Protein AF-A0A1E3YD93-F1 (afdb_monomer_lite)

Radius of gyration: 18.52 Å; chains: 1; bounding box: 40×26×54 Å

Sequence (93 aa):
MRTITTASGTPIE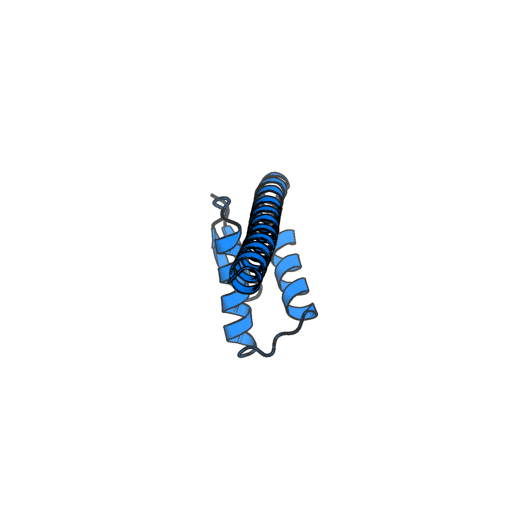LDGDVLAVLEAISRDLMRRHALDYGFEEVAREFQYVIDQLDETDLRTYLKESLFMSFNRFENERMTTLVRRVIRTTESER

pLDDT: mean 92.28, std 7.23, range [55.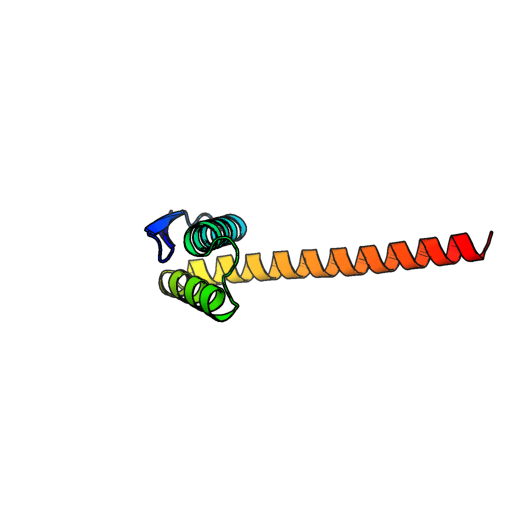59, 97.56]

Secondary structure (DSSP, 8-state):
-EEEE-TT--EEEESS-HHHHHHHHHHHHHHHHTT---HHHHHHHHHHHHTT--HHHHHHHHHHHHHHHHHHHHHHHHHHHHHHHHHHHHHT-

Structure (mmCIF, N/CA/C/O backbone):
data_AF-A0A1E3YD93-F1
#
_entry.id   AF-A0A1E3YD93-F1
#
loop_
_atom_site.group_PDB
_atom_site.id
_atom_site.type_symbol
_atom_site.label_atom_id
_atom_site.label_alt_id
_atom_site.label_comp_id
_atom_site.label_asym_id
_atom_site.label_entity_id
_atom_site.label_seq_id
_atom_site.pdbx_PDB_ins_code
_atom_site.Cartn_x
_atom_site.Cartn_y
_atom_site.Cartn_z
_atom_site.occupancy
_atom_site.B_iso_or_equiv
_atom_site.auth_seq_id
_atom_site.auth_comp_id
_atom_site.auth_asym_id
_atom_site.auth_atom_id
_atom_site.pdbx_PDB_model_num
ATOM 1 N N . MET A 1 1 ? 5.470 -4.365 20.882 1.00 74.19 1 MET A N 1
ATOM 2 C CA . MET A 1 1 ? 5.077 -4.318 19.461 1.00 74.19 1 MET A CA 1
ATOM 3 C C . MET A 1 1 ? 3.565 -4.332 19.406 1.00 74.19 1 MET A C 1
ATOM 5 O O . MET A 1 1 ? 2.962 -5.021 20.224 1.00 74.19 1 MET A O 1
ATOM 9 N N . ARG A 1 2 ? 2.965 -3.495 18.559 1.00 90.31 2 ARG A N 1
ATOM 10 C CA . ARG A 1 2 ? 1.509 -3.451 18.370 1.00 90.31 2 ARG A CA 1
ATOM 11 C C . ARG A 1 2 ? 1.101 -4.573 17.414 1.00 90.31 2 ARG A C 1
ATOM 13 O O . ARG A 1 2 ? 1.919 -5.028 16.620 1.00 90.31 2 ARG A O 1
ATOM 20 N N . THR A 1 3 ? -0.151 -4.998 17.484 1.00 95.50 3 THR A N 1
ATOM 21 C CA . THR A 1 3 ? -0.712 -6.012 16.587 1.00 95.50 3 THR A CA 1
ATOM 22 C C . THR A 1 3 ? -2.012 -5.472 16.023 1.00 95.50 3 THR A C 1
ATOM 24 O O . THR A 1 3 ? -2.823 -4.923 16.769 1.00 95.50 3 THR A O 1
ATOM 27 N N . ILE A 1 4 ? -2.195 -5.626 14.719 1.00 96.44 4 ILE A N 1
ATOM 28 C CA . ILE A 1 4 ? -3.442 -5.314 14.017 1.00 96.44 4 ILE A CA 1
ATOM 29 C C . ILE A 1 4 ? -4.003 -6.589 13.399 1.00 96.44 4 ILE A C 1
ATOM 31 O O . ILE A 1 4 ? -3.398 -7.659 13.494 1.00 96.44 4 ILE A O 1
ATOM 35 N N . THR A 1 5 ? -5.155 -6.481 12.753 1.00 97.50 5 THR A N 1
ATOM 36 C CA . THR A 1 5 ? -5.780 -7.614 12.072 1.00 97.50 5 THR A CA 1
ATOM 37 C C . THR A 1 5 ? -6.202 -7.259 10.657 1.00 97.50 5 THR A C 1
ATOM 39 O O . THR A 1 5 ? -6.490 -6.102 10.356 1.00 97.50 5 THR A O 1
ATOM 42 N N . THR A 1 6 ? -6.251 -8.257 9.781 1.00 96.62 6 THR A N 1
ATOM 43 C CA . THR A 1 6 ? -7.005 -8.174 8.524 1.00 96.62 6 THR A CA 1
ATOM 44 C C . THR A 1 6 ? -8.507 -8.247 8.804 1.00 96.62 6 THR A C 1
ATOM 46 O O . THR A 1 6 ? -8.927 -8.678 9.882 1.00 96.62 6 THR A O 1
ATOM 49 N N . ALA A 1 7 ? -9.347 -7.927 7.819 1.00 94.50 7 ALA A N 1
ATOM 50 C CA . ALA A 1 7 ? -10.800 -8.066 7.942 1.00 94.50 7 ALA A CA 1
ATOM 51 C C . ALA A 1 7 ? -11.239 -9.529 8.154 1.00 94.50 7 ALA A C 1
ATOM 53 O O . ALA A 1 7 ? -12.348 -9.792 8.616 1.00 94.50 7 ALA A O 1
ATOM 54 N N . SER A 1 8 ? -10.368 -10.494 7.831 1.00 93.38 8 SER A N 1
ATOM 55 C CA . SER A 1 8 ? -10.586 -11.925 8.088 1.00 93.38 8 SER A CA 1
ATOM 56 C C . SER A 1 8 ? -10.058 -12.388 9.455 1.00 93.38 8 SER A C 1
ATOM 58 O O . SER A 1 8 ? -10.132 -13.578 9.760 1.00 93.38 8 SER A O 1
ATOM 60 N N . GLY A 1 9 ? -9.524 -11.476 10.274 1.00 94.69 9 GLY A N 1
ATOM 61 C CA . GLY A 1 9 ? -9.020 -11.758 11.619 1.00 94.69 9 GLY A CA 1
ATOM 62 C C . GLY A 1 9 ? -7.598 -12.320 11.673 1.00 94.69 9 GLY A C 1
ATOM 63 O O . GLY A 1 9 ? -7.178 -12.794 12.728 1.00 94.69 9 GLY A O 1
ATOM 64 N N . THR A 1 10 ? -6.843 -12.290 10.571 1.00 95.94 10 THR A N 1
ATOM 65 C CA . THR A 1 10 ? -5.434 -12.708 10.573 1.00 95.94 10 THR A CA 1
ATOM 66 C C . THR A 1 10 ? -4.608 -11.655 11.316 1.00 95.94 10 THR A C 1
ATOM 68 O O . THR A 1 10 ? -4.661 -10.486 10.929 1.00 95.94 10 THR A O 1
ATOM 71 N N . PRO A 1 11 ? -3.863 -12.025 12.373 1.00 96.38 11 PRO A N 1
ATOM 72 C CA . PRO A 1 11 ? -3.043 -11.077 13.113 1.00 96.38 11 PRO A CA 1
ATOM 73 C C . PRO A 1 11 ? -1.810 -10.666 12.303 1.00 96.38 11 PRO A C 1
ATOM 75 O O . PRO A 1 11 ? -1.204 -11.491 11.619 1.00 96.38 11 PRO A O 1
ATOM 78 N N . ILE A 1 12 ? -1.426 -9.397 12.424 1.00 95.75 12 ILE A N 1
ATOM 79 C CA . ILE A 1 12 ? -0.218 -8.825 11.827 1.00 95.75 12 ILE A CA 1
ATOM 80 C C . ILE A 1 12 ? 0.545 -8.097 12.930 1.00 95.75 12 ILE A C 1
ATOM 82 O O . ILE A 1 12 ? 0.012 -7.183 13.567 1.00 95.75 12 ILE A O 1
ATOM 86 N N . GLU A 1 13 ? 1.784 -8.507 13.175 1.00 95.06 13 GLU A N 1
ATOM 87 C CA . GLU A 1 13 ? 2.676 -7.792 14.084 1.00 95.06 13 GLU A CA 1
ATOM 88 C C . GLU A 1 13 ? 3.215 -6.538 13.398 1.00 95.06 13 GLU A C 1
ATOM 90 O O . GLU A 1 13 ? 3.665 -6.592 12.258 1.00 95.06 13 GLU A O 1
ATO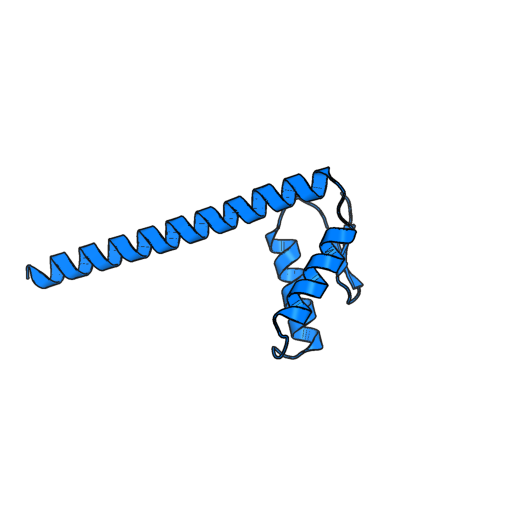M 95 N N . LEU A 1 14 ? 3.156 -5.398 14.089 1.00 94.12 14 LEU A N 1
ATOM 96 C CA . LEU A 1 14 ? 3.716 -4.152 13.587 1.00 94.12 14 LEU A CA 1
ATOM 97 C C . LEU A 1 14 ? 5.182 -4.033 14.017 1.00 94.12 14 LEU A C 1
ATOM 99 O O . LEU A 1 14 ? 5.483 -3.510 15.095 1.00 94.12 14 LEU A O 1
ATOM 103 N N . ASP A 1 15 ? 6.079 -4.540 13.179 1.00 92.69 15 ASP A N 1
ATOM 104 C CA . ASP A 1 15 ? 7.539 -4.495 13.345 1.00 92.69 15 ASP A CA 1
ATOM 105 C C . ASP A 1 15 ? 8.228 -3.485 12.407 1.00 92.69 15 ASP A C 1
ATOM 107 O O . ASP A 1 15 ? 9.429 -3.236 12.532 1.00 92.69 15 ASP A O 1
ATOM 111 N N . GLY A 1 16 ? 7.456 -2.856 11.519 1.00 90.88 16 GLY A N 1
ATOM 112 C CA . GLY A 1 16 ? 7.946 -1.931 10.505 1.00 90.88 16 GLY A CA 1
ATOM 113 C C . GLY A 1 16 ? 8.204 -2.588 9.150 1.00 90.88 16 GLY A C 1
ATOM 114 O O . GLY A 1 16 ? 8.614 -1.880 8.236 1.00 90.88 16 GLY A O 1
ATOM 115 N N . ASP A 1 17 ? 7.943 -3.886 8.976 1.00 92.00 17 ASP A N 1
ATOM 116 C CA . ASP A 1 17 ? 8.020 -4.549 7.676 1.00 92.00 17 ASP A CA 1
ATOM 117 C C . ASP A 1 17 ? 6.689 -4.438 6.918 1.00 92.00 17 ASP A C 1
ATOM 119 O O . ASP A 1 17 ? 5.704 -5.134 7.181 1.00 92.00 17 ASP A O 1
ATOM 123 N N . VAL A 1 18 ? 6.647 -3.542 5.931 1.00 94.31 18 VAL A N 1
ATOM 124 C CA . VAL A 1 18 ? 5.456 -3.370 5.087 1.00 94.31 18 VAL A CA 1
ATOM 125 C C . VAL A 1 18 ? 5.146 -4.624 4.259 1.00 94.31 18 VAL A C 1
ATOM 127 O O . VAL A 1 18 ? 3.988 -4.845 3.904 1.00 94.31 18 VAL A O 1
ATOM 130 N N . LEU A 1 19 ? 6.141 -5.469 3.963 1.00 94.81 19 LEU A N 1
ATOM 131 C CA . LEU A 1 19 ? 5.928 -6.690 3.193 1.00 94.81 19 LEU A CA 1
ATOM 132 C C . LEU A 1 19 ? 5.094 -7.700 3.983 1.00 94.81 19 LEU A C 1
ATOM 134 O O . LEU A 1 19 ? 4.173 -8.282 3.413 1.00 94.81 19 LEU A O 1
ATOM 138 N N . ALA A 1 20 ? 5.329 -7.834 5.290 1.00 93.69 20 ALA A N 1
ATOM 139 C CA . ALA A 1 20 ? 4.524 -8.688 6.163 1.00 93.69 20 ALA A CA 1
ATOM 140 C C . ALA A 1 20 ? 3.034 -8.293 6.142 1.00 93.69 20 ALA A C 1
ATOM 142 O O . ALA A 1 20 ? 2.151 -9.153 6.057 1.00 93.69 20 ALA A O 1
ATOM 143 N N . VAL A 1 21 ? 2.743 -6.985 6.125 1.00 94.81 21 VAL A N 1
ATOM 144 C CA . VAL A 1 21 ? 1.374 -6.457 5.982 1.00 94.81 21 VAL A CA 1
ATOM 145 C C . VAL A 1 21 ? 0.771 -6.853 4.628 1.00 94.81 21 VAL A C 1
ATOM 147 O O . VAL A 1 21 ? -0.353 -7.359 4.565 1.00 94.81 21 VAL A O 1
ATOM 150 N N . LEU A 1 22 ? 1.519 -6.659 3.536 1.00 95.19 22 LEU A N 1
ATOM 151 C CA . LEU A 1 22 ? 1.076 -6.998 2.178 1.00 95.19 22 LEU A CA 1
ATOM 152 C C . LEU A 1 22 ? 0.828 -8.502 2.003 1.00 95.19 22 LEU A C 1
ATOM 154 O O . LEU A 1 22 ? -0.150 -8.898 1.366 1.00 95.19 22 LEU A O 1
ATOM 158 N N . GLU A 1 23 ? 1.689 -9.343 2.571 1.00 95.19 23 GLU A N 1
ATOM 159 C CA . GLU A 1 23 ? 1.567 -10.798 2.510 1.00 95.19 23 GLU A CA 1
ATOM 160 C C . GLU A 1 23 ? 0.334 -11.304 3.256 1.00 95.19 23 GLU A C 1
ATOM 162 O O . GLU A 1 23 ? -0.375 -12.174 2.739 1.00 95.19 23 GLU A O 1
ATOM 167 N N . ALA A 1 24 ? 0.044 -10.746 4.435 1.00 95.44 24 ALA A N 1
ATOM 168 C CA . ALA A 1 24 ? -1.156 -11.081 5.194 1.00 95.44 24 ALA A CA 1
ATOM 169 C C . ALA A 1 24 ? -2.430 -10.731 4.405 1.00 95.44 24 ALA A C 1
ATOM 171 O O . ALA A 1 24 ? -3.297 -11.586 4.217 1.00 95.44 24 ALA A O 1
ATOM 172 N N . ILE A 1 25 ? -2.505 -9.513 3.858 1.00 94.56 25 ILE A N 1
ATOM 173 C CA . ILE A 1 25 ? -3.630 -9.060 3.022 1.00 94.56 25 ILE A CA 1
ATOM 174 C C . ILE A 1 25 ? -3.801 -9.958 1.789 1.00 94.56 25 ILE A C 1
ATOM 176 O O . ILE A 1 25 ? -4.898 -10.447 1.512 1.00 94.56 25 ILE A O 1
ATOM 180 N N . SER A 1 26 ? -2.709 -10.213 1.065 1.00 93.06 26 SER A N 1
ATOM 181 C CA . SER A 1 26 ? -2.699 -11.036 -0.148 1.00 93.06 26 SER A CA 1
ATOM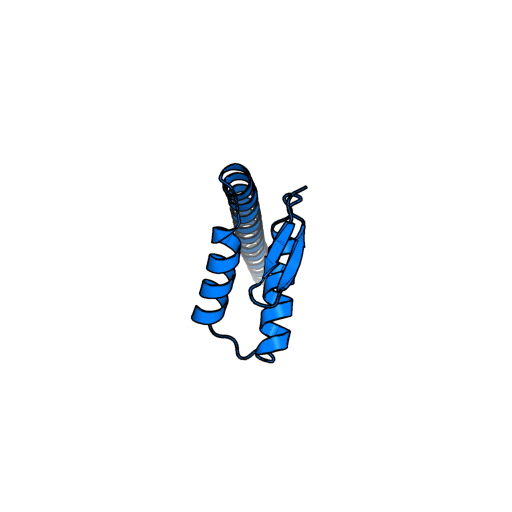 182 C C . SER A 1 26 ? -3.193 -12.458 0.128 1.00 93.06 26 SER A C 1
ATOM 184 O O . SER A 1 26 ? -4.096 -12.958 -0.549 1.00 93.06 26 SER A O 1
ATOM 186 N N . ARG A 1 27 ? -2.673 -13.093 1.185 1.00 93.56 27 ARG A N 1
ATOM 187 C CA . ARG A 1 27 ? -3.078 -14.440 1.605 1.00 93.56 27 ARG A CA 1
ATOM 188 C C . ARG A 1 27 ? -4.562 -14.500 1.961 1.00 93.56 27 ARG A C 1
ATOM 190 O O . ARG A 1 27 ? -5.225 -15.489 1.647 1.00 93.56 27 ARG A O 1
ATOM 197 N N . ASP A 1 28 ? -5.091 -13.470 2.603 1.00 93.62 28 ASP A N 1
ATOM 198 C CA . ASP A 1 28 ? -6.487 -13.429 3.043 1.00 93.62 28 ASP A CA 1
ATOM 199 C C . ASP A 1 28 ? -7.453 -13.217 1.887 1.00 93.62 28 ASP A C 1
ATOM 201 O O . ASP A 1 28 ? -8.499 -13.867 1.824 1.00 93.62 28 ASP A O 1
ATOM 205 N N . LEU A 1 29 ? -7.093 -12.350 0.945 1.00 92.50 29 LEU A N 1
ATOM 206 C CA . LEU A 1 29 ? -7.864 -12.143 -0.276 1.00 92.50 29 LEU A CA 1
ATOM 207 C C . LEU A 1 29 ? -7.856 -13.396 -1.161 1.00 92.50 29 LEU A C 1
ATOM 209 O O . LEU A 1 29 ? -8.914 -13.818 -1.633 1.00 92.50 29 LEU A O 1
ATOM 213 N N . MET A 1 30 ? -6.703 -14.058 -1.310 1.00 90.44 30 MET A N 1
ATOM 214 C CA . MET A 1 30 ? -6.610 -15.337 -2.024 1.00 90.44 30 MET A CA 1
ATOM 215 C C . MET A 1 30 ? -7.481 -16.420 -1.386 1.00 90.44 30 MET A C 1
ATOM 217 O O . MET A 1 30 ? -8.177 -17.137 -2.103 1.00 90.44 30 MET A O 1
ATOM 221 N N . ARG A 1 31 ? -7.482 -16.529 -0.050 1.00 89.06 31 ARG A N 1
ATOM 222 C CA . ARG A 1 31 ? -8.314 -17.509 0.667 1.00 89.06 31 ARG A CA 1
ATOM 223 C C . ARG A 1 31 ? -9.810 -17.255 0.496 1.00 89.06 31 ARG A C 1
ATOM 225 O O . ARG A 1 31 ? -10.564 -18.217 0.403 1.00 89.06 31 ARG A O 1
ATOM 232 N N . ARG A 1 32 ? -10.238 -15.990 0.463 1.00 85.31 32 ARG A N 1
ATOM 233 C CA . ARG A 1 32 ? -11.657 -15.622 0.337 1.00 85.31 32 ARG A CA 1
ATOM 234 C C . ARG A 1 32 ? -12.192 -15.732 -1.087 1.00 85.31 32 ARG A C 1
ATOM 236 O O . ARG A 1 32 ? -13.313 -16.193 -1.265 1.00 85.31 32 AR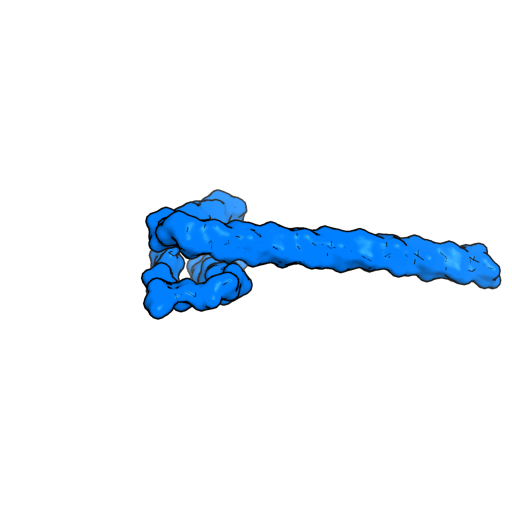G A O 1
ATOM 243 N N . HIS A 1 33 ? -11.405 -15.319 -2.081 1.00 81.25 33 HIS A N 1
ATOM 244 C CA . HIS A 1 33 ? -11.894 -15.132 -3.452 1.00 81.25 33 HIS A CA 1
ATOM 245 C C . HIS A 1 33 ? -11.217 -16.034 -4.490 1.00 81.25 33 HIS A C 1
ATOM 247 O O . HIS A 1 33 ? -11.484 -15.881 -5.673 1.00 81.25 33 HIS A O 1
ATOM 253 N N . ALA A 1 34 ? -10.329 -16.953 -4.092 1.00 78.44 34 ALA A N 1
ATOM 254 C CA . ALA A 1 34 ? -9.630 -17.860 -5.012 1.00 78.44 34 ALA A CA 1
ATOM 255 C C . ALA A 1 34 ? -8.987 -17.146 -6.228 1.00 78.44 34 ALA A C 1
ATOM 257 O O . ALA A 1 34 ? -8.969 -17.699 -7.323 1.00 78.44 34 ALA A O 1
ATOM 258 N N . LEU A 1 35 ? -8.430 -15.941 -6.006 1.00 74.38 35 LEU A N 1
ATOM 259 C CA . LEU A 1 35 ? -7.839 -15.011 -6.996 1.00 74.38 35 LEU A CA 1
ATOM 260 C C . LEU A 1 35 ? -8.819 -14.107 -7.773 1.00 74.38 35 LEU A C 1
ATOM 262 O O . LEU A 1 35 ? -8.360 -13.303 -8.577 1.00 74.38 35 LEU A O 1
ATOM 266 N N . ASP A 1 36 ? -10.123 -14.160 -7.497 1.00 79.88 36 ASP A N 1
ATOM 267 C CA . ASP A 1 36 ? -11.151 -13.333 -8.159 1.00 79.88 36 ASP A CA 1
ATOM 268 C C . ASP A 1 36 ? -11.483 -12.034 -7.392 1.00 79.88 36 ASP A C 1
ATOM 270 O O . ASP A 1 36 ? -12.608 -11.538 -7.404 1.00 79.88 36 ASP A O 1
ATOM 274 N N . TYR A 1 37 ? -10.516 -11.484 -6.647 1.00 84.75 37 TYR A N 1
ATOM 275 C CA . TYR A 1 37 ? -10.710 -10.222 -5.929 1.00 84.75 37 TYR A CA 1
ATOM 276 C C . TYR A 1 37 ? -10.359 -9.023 -6.817 1.00 84.75 37 TYR A C 1
ATOM 278 O O . TYR A 1 37 ? -9.300 -8.960 -7.443 1.00 84.75 37 TYR A O 1
ATOM 286 N N . GLY A 1 38 ? -11.263 -8.044 -6.850 1.00 89.69 38 GLY A N 1
ATOM 287 C CA . GLY A 1 38 ? -11.094 -6.810 -7.610 1.00 89.69 38 GLY A CA 1
ATOM 288 C C . GLY A 1 38 ? -10.364 -5.709 -6.839 1.00 89.69 38 GLY A C 1
ATOM 289 O O . GLY A 1 38 ? -10.088 -5.815 -5.644 1.00 89.69 38 GLY A O 1
ATOM 290 N N . PHE A 1 39 ? -10.109 -4.599 -7.532 1.00 90.88 39 PHE A N 1
ATOM 291 C CA . PHE A 1 39 ? -9.472 -3.409 -6.959 1.00 90.88 39 PHE A CA 1
ATOM 292 C C . PHE A 1 39 ? -10.193 -2.882 -5.707 1.00 90.88 39 PHE A C 1
ATOM 294 O O . PHE A 1 39 ? -9.539 -2.541 -4.726 1.00 90.88 39 PHE A O 1
ATOM 301 N N . GLU A 1 40 ? -11.529 -2.838 -5.718 1.00 92.06 40 GLU A N 1
ATOM 302 C CA . GLU A 1 40 ? -12.320 -2.328 -4.589 1.00 92.06 40 GLU A CA 1
ATOM 303 C C . GLU A 1 40 ? -12.149 -3.169 -3.319 1.00 92.06 40 GLU A C 1
ATOM 305 O O . GLU A 1 40 ? -12.072 -2.617 -2.223 1.00 92.06 40 GLU A O 1
ATOM 310 N N . GLU A 1 41 ? -12.052 -4.493 -3.460 1.00 91.69 41 GLU A N 1
ATOM 311 C CA . GLU A 1 41 ? -11.838 -5.417 -2.342 1.00 91.69 41 GLU A CA 1
ATOM 312 C C . GLU A 1 41 ? -10.472 -5.163 -1.696 1.00 91.69 41 GLU A C 1
ATOM 314 O O . GLU A 1 41 ? -10.358 -5.028 -0.478 1.00 91.69 41 GLU A O 1
ATOM 319 N N . VAL A 1 42 ? -9.442 -5.020 -2.537 1.00 94.12 42 VAL A N 1
ATOM 320 C CA . VAL A 1 42 ? -8.069 -4.722 -2.116 1.00 94.12 42 VAL A CA 1
ATOM 321 C C . VAL A 1 42 ? -8.006 -3.368 -1.410 1.00 94.12 42 VAL A C 1
ATOM 323 O O . VAL A 1 42 ? -7.432 -3.260 -0.329 1.00 94.12 42 VAL A O 1
ATOM 326 N N . ALA A 1 43 ? -8.619 -2.336 -1.996 1.00 95.19 43 ALA A N 1
ATOM 327 C CA . ALA A 1 43 ? -8.646 -0.994 -1.423 1.00 95.19 43 ALA A CA 1
ATOM 328 C C . ALA A 1 43 ? -9.352 -0.970 -0.059 1.00 95.19 43 ALA A C 1
ATOM 330 O O . ALA A 1 43 ? -8.862 -0.337 0.877 1.00 95.19 43 ALA A O 1
ATOM 331 N N . ARG A 1 44 ? -10.468 -1.698 0.076 1.00 95.62 44 ARG A N 1
ATOM 332 C CA . ARG A 1 44 ? -11.196 -1.826 1.344 1.00 95.62 44 ARG A CA 1
ATOM 333 C C . ARG A 1 44 ? -10.355 -2.521 2.411 1.00 95.62 44 ARG A C 1
ATOM 335 O O . ARG A 1 44 ? -10.357 -2.081 3.557 1.00 95.62 44 ARG A O 1
ATOM 342 N N . GLU A 1 45 ? -9.622 -3.568 2.038 1.00 96.06 45 GLU A N 1
ATOM 343 C CA . GLU A 1 45 ? -8.737 -4.285 2.958 1.00 96.06 45 GLU A CA 1
ATOM 344 C C . GLU A 1 45 ? -7.588 -3.395 3.451 1.00 96.06 45 GLU A C 1
ATOM 346 O O . GLU A 1 45 ? -7.297 -3.357 4.647 1.00 96.06 45 GLU A O 1
ATOM 351 N N . PHE A 1 46 ? -6.979 -2.615 2.553 1.00 96.06 46 PHE A N 1
ATOM 352 C CA . PHE A 1 46 ? -5.967 -1.635 2.940 1.00 96.06 46 PHE A CA 1
ATOM 353 C C . PHE A 1 46 ? -6.525 -0.564 3.869 1.00 96.06 46 PHE A C 1
ATOM 355 O O . PHE A 1 46 ? -5.889 -0.261 4.875 1.00 96.06 46 PHE A O 1
ATOM 362 N N . GLN A 1 47 ? -7.708 -0.019 3.571 1.00 97.19 47 GLN A N 1
ATOM 363 C CA . GLN A 1 47 ? -8.338 0.975 4.439 1.00 97.19 47 GLN A CA 1
ATOM 364 C C . GLN A 1 47 ? -8.596 0.402 5.838 1.00 97.19 47 GLN A C 1
ATOM 366 O O . GLN A 1 47 ? -8.248 1.040 6.826 1.00 97.19 47 GLN A O 1
ATOM 371 N N . TYR A 1 48 ? -9.108 -0.831 5.924 1.00 97.38 48 TYR A N 1
ATOM 372 C CA . TYR A 1 48 ? -9.339 -1.515 7.198 1.00 97.38 48 TYR A 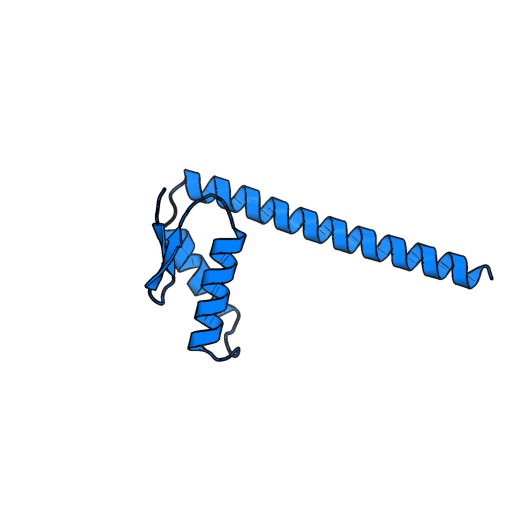CA 1
ATOM 373 C C . TYR A 1 48 ? -8.061 -1.648 8.038 1.00 97.38 48 TYR A C 1
ATOM 375 O O . TYR A 1 48 ? -8.079 -1.445 9.253 1.00 97.38 48 TYR A O 1
ATOM 383 N N . VAL A 1 49 ? -6.940 -1.981 7.399 1.00 96.38 49 VAL A N 1
ATOM 384 C CA . VAL A 1 49 ? -5.631 -2.056 8.059 1.00 96.38 49 VAL A CA 1
ATOM 385 C C . VAL A 1 49 ? -5.145 -0.671 8.493 1.00 96.38 49 VAL A C 1
ATOM 387 O O . VAL A 1 49 ? -4.722 -0.509 9.636 1.00 96.38 49 VAL A O 1
ATOM 390 N N . ILE A 1 50 ? -5.243 0.329 7.614 1.00 96.31 50 ILE A N 1
ATOM 391 C CA . ILE A 1 50 ? -4.818 1.714 7.868 1.00 96.31 50 ILE A CA 1
ATOM 392 C C . ILE A 1 50 ? -5.563 2.321 9.062 1.00 96.31 50 ILE A C 1
ATOM 394 O O . ILE A 1 50 ? -4.934 2.980 9.887 1.00 96.31 50 ILE A O 1
ATOM 398 N N . ASP A 1 51 ? -6.861 2.049 9.203 1.00 97.56 51 ASP A N 1
ATOM 399 C CA . ASP A 1 51 ? -7.698 2.575 10.291 1.00 97.56 51 ASP A CA 1
ATOM 400 C C . ASP A 1 51 ? -7.273 2.079 11.692 1.00 97.56 51 ASP A C 1
ATOM 402 O O . ASP A 1 51 ? -7.682 2.648 12.706 1.00 97.56 51 ASP A O 1
ATOM 406 N N . GLN A 1 52 ? -6.443 1.032 11.771 1.00 97.25 52 GLN A N 1
ATOM 407 C CA . GLN A 1 52 ? -5.908 0.485 13.027 1.00 97.25 52 GLN A CA 1
ATOM 408 C C . GLN A 1 52 ? -4.523 1.050 13.397 1.00 97.25 52 GLN A C 1
ATOM 410 O O . GLN A 1 52 ? -4.045 0.840 14.522 1.00 97.25 52 GLN A O 1
ATOM 415 N N . LEU A 1 53 ? -3.859 1.734 12.461 1.00 96.06 53 LEU A N 1
ATOM 416 C CA . LEU A 1 53 ? -2.512 2.269 12.641 1.00 96.06 53 LEU A CA 1
ATOM 417 C C . LEU A 1 53 ? -2.548 3.597 13.398 1.00 96.06 53 LEU A C 1
ATOM 419 O O . LEU A 1 53 ? -3.412 4.443 13.163 1.00 96.06 53 LEU A O 1
ATOM 423 N N . ASP A 1 54 ? -1.583 3.804 14.296 1.00 96.12 54 ASP A N 1
ATOM 424 C CA . ASP A 1 54 ? -1.355 5.140 14.841 1.00 96.12 54 ASP A CA 1
ATOM 425 C C . ASP A 1 54 ? -0.483 5.998 13.909 1.00 96.12 54 ASP A C 1
ATOM 427 O O . ASP A 1 54 ? 0.015 5.554 12.875 1.00 96.12 54 ASP A O 1
ATOM 431 N N . GLU A 1 55 ? -0.289 7.266 14.269 1.00 96.81 55 GLU A N 1
ATOM 432 C CA . GLU A 1 55 ? 0.481 8.207 13.454 1.00 96.81 55 GLU A CA 1
ATOM 433 C C . GLU A 1 55 ? 1.958 7.795 13.277 1.00 96.81 55 GLU A C 1
ATOM 435 O O . GLU A 1 55 ? 2.587 8.124 12.268 1.00 96.81 55 GLU A O 1
ATOM 440 N N . THR A 1 56 ? 2.531 7.084 14.248 1.00 95.50 56 THR A N 1
ATOM 441 C CA . THR A 1 56 ? 3.918 6.600 14.189 1.00 95.50 56 THR A CA 1
ATOM 442 C C . THR A 1 56 ? 4.023 5.410 13.246 1.00 95.50 56 THR A C 1
ATOM 444 O O . THR A 1 56 ? 4.910 5.381 12.385 1.00 95.50 56 THR A O 1
ATOM 447 N N . ASP A 1 57 ? 3.088 4.468 13.364 1.00 95.88 57 ASP A N 1
ATOM 448 C CA . ASP A 1 57 ? 2.964 3.323 12.470 1.00 95.88 57 ASP A CA 1
ATOM 449 C C . ASP A 1 57 ? 2.762 3.809 11.024 1.00 95.88 57 ASP A C 1
ATOM 451 O O . ASP A 1 57 ? 3.522 3.435 10.129 1.00 95.88 57 ASP A O 1
ATOM 455 N N . LEU A 1 58 ? 1.818 4.732 10.799 1.00 96.00 58 LEU A N 1
ATOM 456 C CA . LEU A 1 58 ? 1.532 5.310 9.481 1.00 96.00 58 LEU A CA 1
ATOM 457 C C . LEU A 1 58 ? 2.769 5.934 8.835 1.00 96.00 58 LEU A C 1
ATOM 459 O O . LEU A 1 58 ? 3.056 5.663 7.670 1.00 96.00 58 LEU A O 1
ATOM 463 N N . ARG A 1 59 ? 3.533 6.743 9.579 1.00 97.31 59 ARG A N 1
ATOM 464 C CA . ARG A 1 59 ? 4.783 7.335 9.068 1.00 97.31 59 ARG A CA 1
ATOM 465 C C . ARG A 1 59 ? 5.808 6.268 8.699 1.00 97.31 59 ARG A C 1
ATOM 467 O O . ARG A 1 59 ? 6.474 6.397 7.671 1.00 97.31 59 ARG A O 1
ATOM 474 N N . THR A 1 60 ? 5.930 5.232 9.525 1.00 96.38 60 THR A N 1
ATOM 475 C CA . THR A 1 60 ? 6.880 4.135 9.315 1.00 96.38 60 THR A CA 1
ATOM 476 C C . THR A 1 60 ? 6.538 3.365 8.045 1.00 96.38 60 THR A C 1
ATOM 478 O O . THR A 1 60 ? 7.361 3.302 7.132 1.00 96.38 60 THR A O 1
ATOM 481 N N . TYR A 1 61 ? 5.303 2.881 7.926 1.00 96.19 61 TYR A N 1
ATOM 482 C CA . TYR A 1 61 ? 4.864 2.105 6.766 1.00 96.19 61 TYR A CA 1
ATOM 483 C C . TYR A 1 61 ? 4.755 2.941 5.486 1.00 96.19 61 TYR A C 1
ATOM 485 O O . TYR A 1 61 ? 5.030 2.436 4.395 1.00 96.19 61 TYR A O 1
ATOM 493 N N . LEU A 1 62 ? 4.438 4.237 5.583 1.00 96.75 62 LEU A N 1
ATOM 494 C CA . LEU A 1 62 ? 4.500 5.137 4.430 1.00 96.75 62 LEU A CA 1
ATOM 495 C C . LEU A 1 62 ? 5.936 5.264 3.909 1.00 96.75 62 LEU A C 1
ATOM 497 O O . LEU A 1 62 ? 6.174 5.126 2.712 1.00 96.75 62 LEU A O 1
ATOM 501 N N . LYS A 1 63 ? 6.908 5.482 4.798 1.00 97.38 63 LYS A N 1
ATOM 502 C CA . LYS A 1 63 ? 8.323 5.554 4.416 1.00 97.38 63 LYS A CA 1
ATOM 503 C C . LYS A 1 63 ? 8.787 4.245 3.755 1.00 97.38 63 LYS A C 1
ATOM 505 O O . LYS A 1 63 ? 9.413 4.303 2.699 1.00 97.38 63 LYS A O 1
ATOM 510 N N . GLU A 1 64 ? 8.444 3.086 4.321 1.00 96.69 64 GLU A N 1
ATOM 511 C CA . GLU A 1 64 ? 8.815 1.777 3.754 1.00 96.69 64 GLU A CA 1
ATOM 512 C C . GLU A 1 64 ? 8.142 1.501 2.398 1.00 96.69 64 GLU A C 1
ATOM 514 O O . GLU A 1 64 ? 8.806 1.093 1.444 1.00 96.69 64 GLU A O 1
ATOM 519 N N . SER A 1 65 ? 6.846 1.799 2.252 1.00 96.00 65 SER A N 1
ATOM 520 C CA . SER A 1 65 ? 6.133 1.624 0.974 1.00 96.00 65 SER A CA 1
ATOM 521 C C . SER A 1 65 ? 6.688 2.518 -0.143 1.00 96.00 65 SER A C 1
ATOM 523 O O . SER A 1 65 ? 6.825 2.074 -1.291 1.00 96.00 65 SER A O 1
ATOM 525 N N . LEU A 1 66 ? 7.076 3.757 0.182 1.00 97.12 66 LEU A N 1
ATOM 526 C CA . LEU A 1 66 ? 7.757 4.657 -0.750 1.00 97.12 66 LEU A CA 1
ATOM 527 C C . LEU A 1 66 ? 9.138 4.120 -1.136 1.00 97.12 66 LEU A C 1
ATOM 529 O O . LEU A 1 66 ? 9.497 4.157 -2.313 1.00 97.12 66 LEU A O 1
ATOM 533 N N . PHE A 1 67 ? 9.890 3.577 -0.177 1.00 96.25 67 PHE A N 1
ATOM 534 C CA . PHE A 1 67 ? 11.198 2.984 -0.441 1.00 96.25 67 PHE A CA 1
ATOM 535 C C . PHE A 1 67 ? 11.100 1.754 -1.356 1.00 96.25 67 PHE A C 1
ATOM 537 O O . PHE A 1 67 ? 11.832 1.659 -2.344 1.00 96.25 67 PHE A O 1
ATOM 544 N N . MET A 1 68 ? 10.145 0.852 -1.109 1.00 94.62 68 MET A N 1
ATOM 545 C CA . MET A 1 68 ? 9.872 -0.281 -2.002 1.00 94.62 68 MET A CA 1
ATOM 546 C C . MET A 1 68 ? 9.487 0.175 -3.413 1.00 94.62 68 MET A C 1
ATOM 548 O O . MET A 1 68 ? 9.996 -0.361 -4.400 1.00 94.62 68 MET A O 1
ATOM 552 N N . SER A 1 69 ? 8.620 1.186 -3.512 1.00 95.06 69 SER A N 1
ATOM 553 C CA . SER A 1 69 ? 8.191 1.749 -4.798 1.00 95.06 69 SER A CA 1
ATOM 554 C C . SER A 1 69 ? 9.364 2.364 -5.566 1.00 95.06 69 SER A C 1
ATOM 556 O O . SER A 1 69 ? 9.504 2.135 -6.768 1.00 95.06 69 SER A O 1
ATOM 558 N N . PHE A 1 70 ? 10.250 3.081 -4.871 1.00 96.06 70 PHE A N 1
ATOM 559 C CA . PHE A 1 70 ? 11.468 3.644 -5.448 1.00 96.06 70 PHE A CA 1
ATOM 560 C C . PHE A 1 70 ? 12.430 2.556 -5.944 1.00 96.06 70 PHE A C 1
ATOM 562 O O . PHE A 1 70 ? 12.893 2.618 -7.083 1.00 96.06 70 PHE A O 1
ATOM 569 N N . ASN A 1 71 ? 12.675 1.516 -5.141 1.00 95.50 71 ASN A N 1
ATOM 570 C CA . ASN A 1 71 ? 13.528 0.394 -5.544 1.00 95.50 71 ASN A CA 1
ATOM 571 C C . ASN A 1 71 ? 12.974 -0.333 -6.773 1.00 95.50 71 ASN A C 1
ATOM 573 O O . ASN A 1 71 ? 13.728 -0.690 -7.680 1.00 95.50 71 ASN A O 1
ATOM 577 N N . ARG A 1 72 ? 11.652 -0.526 -6.841 1.00 94.81 72 ARG A N 1
ATOM 578 C CA . ARG A 1 72 ? 10.999 -1.093 -8.024 1.00 94.81 72 ARG A CA 1
ATOM 579 C C . ARG A 1 72 ? 11.227 -0.218 -9.257 1.00 94.81 72 ARG A C 1
ATOM 581 O O . ARG A 1 72 ? 11.636 -0.741 -10.292 1.00 94.81 72 ARG A O 1
ATOM 588 N N . PHE A 1 73 ? 11.007 1.090 -9.137 1.00 95.31 73 PHE A N 1
ATOM 589 C CA . PHE A 1 73 ? 11.234 2.041 -10.225 1.00 95.31 73 PHE A CA 1
ATOM 590 C C . PHE A 1 73 ? 12.683 1.995 -10.736 1.00 95.31 73 PHE A C 1
ATOM 592 O O . PHE A 1 73 ? 12.913 1.867 -11.941 1.00 95.31 73 PHE A O 1
ATOM 599 N N . GLU A 1 74 ? 13.664 2.029 -9.833 1.00 96.75 74 GLU A N 1
ATOM 600 C CA . GLU A 1 74 ? 15.079 1.982 -10.212 1.00 96.75 74 GLU A CA 1
ATOM 601 C C . GLU A 1 74 ? 15.457 0.653 -10.882 1.00 96.75 74 GLU A C 1
ATOM 603 O O . GLU A 1 74 ? 16.181 0.650 -11.881 1.00 96.75 74 GLU A O 1
ATOM 608 N N . ASN A 1 75 ? 14.910 -0.470 -10.411 1.00 95.19 75 ASN A N 1
ATOM 609 C CA . ASN A 1 75 ? 15.121 -1.781 -11.030 1.00 95.19 75 ASN A CA 1
ATOM 610 C C . ASN A 1 75 ? 14.527 -1.866 -12.448 1.00 95.19 75 ASN A C 1
ATOM 612 O O . ASN A 1 75 ? 15.167 -2.391 -13.368 1.00 95.19 75 ASN A O 1
ATOM 616 N N . GLU A 1 76 ? 13.325 -1.326 -12.661 1.00 95.69 76 GLU A N 1
ATOM 617 C CA . GLU A 1 76 ? 12.685 -1.262 -13.983 1.00 95.69 76 GLU A CA 1
ATOM 618 C C . GLU A 1 76 ? 13.474 -0.352 -14.946 1.00 95.69 76 GLU A C 1
ATOM 620 O O . GLU A 1 76 ? 13.710 -0.709 -16.113 1.00 95.69 76 GLU A O 1
ATOM 625 N N . ARG A 1 77 ? 13.970 0.789 -14.448 1.00 94.81 77 ARG A N 1
ATOM 626 C CA . ARG A 1 77 ? 14.845 1.704 -15.195 1.00 94.81 77 ARG A CA 1
ATOM 627 C C . ARG A 1 77 ? 16.151 1.022 -15.600 1.00 94.81 77 ARG A C 1
ATOM 629 O O . ARG A 1 77 ? 16.528 1.074 -16.773 1.00 94.81 77 ARG A O 1
ATOM 636 N N . MET A 1 78 ? 16.806 0.332 -14.667 1.00 94.31 78 MET A N 1
ATOM 637 C CA . MET A 1 78 ? 18.045 -0.409 -14.916 1.00 94.31 78 MET A CA 1
ATOM 638 C C . MET A 1 78 ? 17.841 -1.505 -15.967 1.00 94.31 78 MET A C 1
ATOM 640 O O . MET A 1 78 ? 18.598 -1.597 -16.933 1.00 94.31 78 MET A O 1
ATOM 644 N N . THR A 1 79 ? 16.766 -2.285 -15.835 1.00 94.75 79 THR A N 1
ATOM 645 C CA . THR A 1 79 ? 16.402 -3.339 -16.794 1.00 94.75 79 THR A CA 1
ATOM 646 C C . THR A 1 79 ? 16.232 -2.774 -18.204 1.00 94.75 79 THR A C 1
ATOM 648 O O . THR A 1 79 ? 16.691 -3.362 -19.186 1.00 94.75 79 THR A O 1
ATOM 651 N N . THR A 1 80 ? 15.604 -1.605 -18.317 1.00 95.12 80 THR A N 1
ATOM 652 C CA . THR A 1 80 ? 15.418 -0.915 -19.599 1.00 95.12 80 THR A CA 1
ATOM 653 C C . THR A 1 80 ? 16.750 -0.480 -20.210 1.00 95.12 80 THR A C 1
ATOM 655 O O . THR A 1 80 ? 16.964 -0.668 -21.410 1.00 95.12 80 THR A O 1
ATOM 658 N N . LEU A 1 81 ? 17.665 0.058 -19.397 1.00 94.06 81 LEU A N 1
ATOM 659 C CA . LEU A 1 81 ? 19.002 0.450 -19.847 1.00 94.06 81 LEU A CA 1
ATOM 660 C C . LEU A 1 81 ? 19.820 -0.755 -20.320 1.00 94.06 81 LEU A C 1
ATOM 662 O O . LEU A 1 81 ? 20.371 -0.713 -21.419 1.00 94.06 81 LEU A O 1
ATOM 666 N N . VAL A 1 82 ? 19.832 -1.850 -19.556 1.00 94.56 82 VAL A N 1
ATOM 667 C CA . VAL A 1 82 ? 20.526 -3.095 -19.929 1.00 94.56 82 VAL A CA 1
ATOM 668 C C . VAL A 1 82 ? 20.006 -3.631 -21.264 1.00 94.56 82 VAL A C 1
ATOM 670 O O . VAL A 1 82 ? 20.793 -3.920 -22.163 1.00 94.56 82 VAL A O 1
ATOM 673 N N . ARG A 1 83 ? 18.679 -3.683 -21.448 1.00 94.06 83 ARG A N 1
ATOM 674 C CA . ARG A 1 83 ? 18.065 -4.100 -22.721 1.00 94.06 83 ARG A CA 1
ATOM 675 C C . ARG A 1 83 ? 18.478 -3.209 -23.892 1.00 94.06 83 ARG A C 1
ATOM 677 O O . ARG A 1 83 ? 18.636 -3.712 -25.000 1.00 94.06 83 ARG A O 1
ATOM 684 N N . ARG A 1 84 ? 18.638 -1.899 -23.673 1.00 92.88 84 ARG A N 1
ATOM 685 C CA . ARG A 1 84 ? 19.109 -0.970 -24.711 1.00 92.88 84 ARG A CA 1
ATOM 686 C C . ARG A 1 84 ? 20.561 -1.259 -25.090 1.00 92.88 84 ARG A C 1
ATOM 688 O O . ARG A 1 84 ? 20.836 -1.358 -26.278 1.00 92.88 84 ARG A O 1
ATOM 695 N N . VAL A 1 85 ? 21.447 -1.424 -24.107 1.00 93.19 85 VAL A N 1
ATOM 696 C CA . VAL A 1 85 ? 22.871 -1.715 -24.349 1.00 93.19 85 VAL A CA 1
ATOM 697 C C . VAL A 1 85 ? 23.036 -3.016 -25.133 1.00 93.19 85 VAL A C 1
ATOM 699 O O . VAL A 1 85 ? 23.720 -3.012 -26.149 1.00 93.19 85 VAL A O 1
ATOM 702 N N . ILE A 1 86 ? 22.344 -4.090 -24.728 1.00 93.25 86 ILE A N 1
ATOM 703 C CA . ILE A 1 86 ? 22.388 -5.385 -25.429 1.00 93.25 86 ILE A CA 1
ATOM 704 C C . ILE A 1 86 ? 21.993 -5.225 -26.903 1.00 93.25 86 ILE A C 1
ATOM 706 O O . ILE A 1 86 ? 22.729 -5.667 -27.778 1.00 93.25 86 ILE A O 1
ATOM 710 N N . ARG A 1 87 ? 20.886 -4.523 -27.188 1.00 89.94 87 ARG A N 1
ATOM 711 C CA . ARG A 1 87 ? 20.433 -4.274 -28.568 1.00 89.94 87 ARG A CA 1
ATOM 712 C C . ARG A 1 87 ? 21.450 -3.487 -29.393 1.00 89.94 87 ARG A C 1
ATOM 714 O O . ARG A 1 87 ? 21.621 -3.781 -30.570 1.00 89.94 87 ARG A O 1
ATOM 721 N N . THR A 1 88 ? 22.107 -2.488 -28.800 1.00 86.31 88 THR A N 1
ATOM 722 C CA . THR A 1 88 ? 23.157 -1.726 -29.489 1.00 86.31 88 THR A CA 1
ATOM 723 C C . THR A 1 88 ? 24.342 -2.628 -29.828 1.00 86.31 88 THR A C 1
ATOM 725 O O . THR A 1 88 ? 24.775 -2.646 -30.973 1.00 86.31 88 THR A O 1
ATOM 728 N N . THR A 1 89 ? 24.814 -3.436 -28.876 1.00 83.50 89 THR A N 1
ATOM 729 C CA . THR A 1 89 ? 25.949 -4.346 -29.094 1.00 83.50 89 THR A CA 1
ATOM 730 C C . THR A 1 89 ? 25.635 -5.461 -30.098 1.00 83.50 89 THR A C 1
ATOM 732 O O . THR A 1 89 ? 26.518 -5.873 -30.844 1.00 83.50 89 THR A O 1
ATOM 735 N N . GLU A 1 90 ? 24.393 -5.949 -30.146 1.00 81.44 90 GLU A N 1
ATOM 736 C CA . GLU A 1 90 ? 23.939 -6.910 -31.162 1.00 81.44 90 GLU A CA 1
ATOM 737 C C . GLU A 1 90 ? 23.827 -6.282 -32.555 1.00 81.44 90 GLU A C 1
ATOM 739 O O . GLU A 1 90 ? 24.098 -6.956 -33.538 1.00 81.44 90 GLU A O 1
ATOM 744 N N . SER A 1 91 ? 23.461 -4.999 -32.651 1.00 70.56 91 SER A N 1
ATOM 745 C CA . SER A 1 91 ? 23.386 -4.274 -33.927 1.00 70.56 91 SER A CA 1
ATOM 746 C C . SER A 1 91 ? 24.757 -3.874 -34.489 1.00 70.56 91 SER A C 1
ATOM 748 O O . SER A 1 91 ? 24.840 -3.514 -35.662 1.00 70.56 91 SER A O 1
ATOM 750 N N . GLU A 1 92 ? 25.803 -3.870 -33.661 1.00 64.31 92 GLU A N 1
ATOM 751 C CA . GLU A 1 92 ? 27.188 -3.561 -34.046 1.00 64.31 92 GLU A CA 1
ATOM 752 C C . GLU A 1 92 ? 27.999 -4.814 -34.442 1.00 64.31 92 GLU A C 1
ATOM 754 O O . GLU A 1 92 ? 29.153 -4.685 -34.857 1.00 64.31 92 GLU A O 1
ATOM 759 N N . ARG A 1 93 ? 27.416 -6.015 -34.315 1.00 55.59 93 ARG A N 1
ATOM 760 C CA . ARG A 1 93 ? 27.993 -7.304 -34.737 1.00 55.59 93 ARG A CA 1
ATOM 761 C C . ARG A 1 93 ? 27.407 -7.778 -36.060 1.00 55.59 93 ARG A C 1
ATOM 763 O O . ARG A 1 93 ? 28.184 -8.400 -36.817 1.00 55.59 93 ARG A O 1
#

Foldseek 3Di:
DDWDAFPVRHIQDLPLDLVSVVVRLVVVCCVVQVPPDDPVSSVVRVVRRVVPDDPVSVVSNVVVVVVVVVVVVVVVVVVVVVVVVVVVVVVVD